Protein AF-A0A789M9K4-F1 (afdb_monomer)

Radius of gyration: 32.92 Å; Cα contacts (8 Å, |Δi|>4): 86; chains: 1; bounding box: 38×66×94 Å

Secondary structure (DSSP, 8-state):
--------PPP---S-----PPPP-PPPPPP---EE-TT-SSEEEETTEEEEEEEETTEEEEPPPBSSHHHHHHHHHHHHHHHHH--

Mean predicted aligned error: 13.45 Å

Structure (mmCIF, N/CA/C/O backbone):
data_AF-A0A789M9K4-F1
#
_entry.id   AF-A0A789M9K4-F1
#
loop_
_atom_site.group_PDB
_atom_site.id
_atom_site.type_symbol
_atom_site.label_atom_id
_atom_site.label_alt_id
_atom_site.label_comp_id
_atom_site.label_asym_id
_atom_site.label_entity_id
_atom_site.label_seq_id
_atom_site.pdbx_PDB_ins_code
_atom_site.Cartn_x
_atom_site.Cartn_y
_atom_site.Cartn_z
_atom_site.occupancy
_atom_site.B_iso_or_equiv
_atom_site.auth_seq_id
_atom_site.auth_comp_id
_atom_site.auth_asym_id
_atom_site.auth_atom_id
_atom_site.pdbx_PDB_model_num
ATOM 1 N N . MET A 1 1 ? -24.912 50.929 -69.859 1.00 48.31 1 MET A N 1
ATOM 2 C CA . MET A 1 1 ? -23.505 50.625 -69.514 1.00 48.31 1 MET A CA 1
ATOM 3 C C . MET A 1 1 ? -23.465 50.135 -68.070 1.00 48.31 1 MET A C 1
ATOM 5 O O . MET A 1 1 ? -23.832 50.898 -67.189 1.00 48.31 1 MET A O 1
ATOM 9 N N . ARG A 1 2 ? -23.158 48.854 -67.813 1.00 59.28 2 ARG A N 1
ATOM 10 C CA . ARG A 1 2 ? -23.095 48.308 -66.441 1.00 59.28 2 ARG A CA 1
ATOM 11 C C . ARG A 1 2 ? -21.651 48.348 -65.950 1.00 59.28 2 ARG A C 1
ATOM 13 O O . ARG A 1 2 ? -20.789 47.705 -66.539 1.00 59.28 2 ARG A O 1
ATOM 20 N N . LEU A 1 3 ? -21.408 49.105 -64.884 1.00 63.84 3 LEU A N 1
ATOM 21 C CA . LEU A 1 3 ? -20.113 49.189 -64.218 1.00 63.84 3 LEU A CA 1
ATOM 22 C C . LEU A 1 3 ? -19.891 47.906 -63.400 1.00 63.84 3 LEU A C 1
ATOM 24 O O . LEU A 1 3 ? -20.476 47.727 -62.332 1.00 63.84 3 LEU A O 1
ATOM 28 N N . VAL A 1 4 ? -19.081 46.990 -63.924 1.00 64.81 4 VAL A N 1
ATOM 29 C CA . VAL A 1 4 ? -18.635 45.794 -63.198 1.00 64.81 4 VAL A CA 1
ATOM 30 C C . VAL A 1 4 ? -17.567 46.222 -62.193 1.00 64.81 4 VAL A C 1
ATOM 32 O O . VAL A 1 4 ? -16.507 46.708 -62.579 1.00 64.81 4 VAL A O 1
ATOM 35 N N . LYS A 1 5 ? -17.849 46.077 -60.894 1.00 67.19 5 LYS A N 1
ATOM 36 C CA . LYS A 1 5 ? -16.855 46.337 -59.843 1.00 67.19 5 LYS A CA 1
ATOM 37 C C . LYS A 1 5 ? -15.713 45.320 -59.981 1.00 67.19 5 LYS A C 1
ATOM 39 O O . LYS A 1 5 ? -16.006 44.124 -60.040 1.00 67.19 5 LYS A O 1
ATOM 44 N N . PRO A 1 6 ? -14.436 45.740 -59.998 1.00 64.81 6 PRO A N 1
ATOM 45 C CA . PRO A 1 6 ? -13.335 44.790 -59.980 1.00 64.81 6 PRO A CA 1
ATOM 46 C C . PRO A 1 6 ? -13.389 43.995 -58.671 1.00 64.81 6 PRO A C 1
ATOM 48 O O . PRO A 1 6 ? -13.513 44.563 -57.584 1.00 64.81 6 PRO A O 1
ATOM 51 N N . VAL A 1 7 ? -13.319 42.667 -58.767 1.00 66.81 7 VAL A N 1
ATOM 52 C CA . VAL A 1 7 ? -13.207 41.794 -57.595 1.00 66.81 7 VAL A CA 1
ATOM 53 C C . VAL A 1 7 ? -11.826 42.026 -56.988 1.00 66.81 7 VAL A C 1
ATOM 55 O O . VAL A 1 7 ? -10.838 41.437 -57.423 1.00 66.81 7 VAL A O 1
ATOM 58 N N . MET A 1 8 ? -11.745 42.902 -55.985 1.00 67.38 8 MET A N 1
ATOM 59 C CA . MET A 1 8 ? -10.564 43.015 -55.133 1.00 67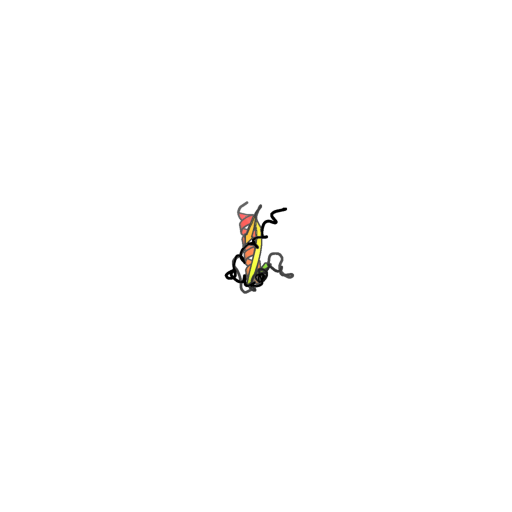.38 8 MET A CA 1
ATOM 60 C C . MET A 1 8 ? -10.375 41.675 -54.423 1.00 67.38 8 MET A C 1
ATOM 62 O O . MET A 1 8 ? -11.066 41.364 -53.448 1.00 67.38 8 MET A O 1
ATOM 66 N N . LYS A 1 9 ? -9.452 40.849 -54.925 1.00 70.81 9 LYS A N 1
ATOM 67 C CA . LYS A 1 9 ? -9.024 39.662 -54.192 1.00 70.81 9 LYS A CA 1
ATOM 68 C C . LYS A 1 9 ? -8.405 40.142 -52.887 1.00 70.81 9 LYS A C 1
ATOM 70 O O . LYS A 1 9 ? -7.514 40.988 -52.891 1.00 70.81 9 LYS A O 1
ATOM 75 N N . LYS A 1 10 ? -8.919 39.627 -51.768 1.00 70.12 10 LYS A N 1
ATOM 76 C CA . LYS A 1 10 ? -8.323 39.851 -50.447 1.00 70.12 10 LYS A CA 1
ATOM 77 C C . LYS A 1 10 ? -6.821 39.560 -50.572 1.00 70.12 10 LYS A C 1
ATOM 79 O O . LYS A 1 10 ? -6.491 38.490 -51.089 1.00 70.12 10 LYS A O 1
ATOM 84 N N . PRO A 1 11 ? -5.927 40.482 -50.167 1.00 66.56 11 PRO A N 1
ATOM 85 C CA . PRO A 1 11 ? -4.495 40.227 -50.242 1.00 66.56 11 PRO A CA 1
ATOM 86 C C . PRO A 1 11 ? -4.189 38.942 -49.474 1.00 66.56 11 PRO A C 1
ATOM 88 O O . PRO A 1 11 ? -4.856 38.659 -48.474 1.00 66.56 11 PRO A O 1
ATOM 91 N N . LEU A 1 12 ? -3.228 38.154 -49.965 1.00 66.94 12 LEU A N 1
ATOM 92 C CA . LEU A 1 12 ? -2.829 36.875 -49.378 1.00 66.94 12 LEU A CA 1
ATOM 93 C C . LEU A 1 12 ? -2.425 37.117 -47.913 1.00 66.94 12 LEU A C 1
ATOM 95 O O . LEU A 1 12 ? -1.327 37.588 -47.622 1.00 66.94 12 LEU A O 1
ATOM 99 N N . ARG A 1 13 ? -3.350 36.906 -46.971 1.00 66.75 13 ARG A N 1
ATOM 100 C CA . ARG A 1 13 ? -3.094 37.225 -45.566 1.00 66.75 13 ARG A CA 1
ATOM 101 C C . ARG A 1 13 ? -2.289 36.098 -44.924 1.00 66.75 13 ARG A C 1
ATOM 103 O O . ARG A 1 13 ? -2.780 34.980 -44.799 1.00 66.75 13 ARG A O 1
ATOM 110 N N . GLN A 1 14 ? -1.106 36.500 -44.450 1.00 66.00 14 GLN A N 1
ATOM 111 C CA . GLN A 1 14 ? -0.081 35.772 -43.693 1.00 66.00 14 GLN A CA 1
ATOM 112 C C . GLN A 1 14 ? 0.648 34.650 -44.440 1.00 66.00 14 GLN A C 1
ATOM 114 O O . GLN A 1 14 ? 0.201 33.509 -44.457 1.00 66.00 14 GLN A O 1
ATOM 119 N N . GLN A 1 15 ? 1.848 34.973 -44.931 1.00 65.62 15 GLN A N 1
ATOM 120 C CA . GLN A 1 15 ? 2.898 33.987 -45.221 1.00 65.62 15 GLN A CA 1
ATOM 121 C C . GLN A 1 15 ? 3.687 33.585 -43.955 1.00 65.62 15 GLN A C 1
ATOM 123 O O . GLN A 1 15 ? 4.222 32.486 -43.898 1.00 65.62 15 GLN A O 1
ATOM 128 N N . ASN A 1 16 ? 3.679 34.414 -42.901 1.00 66.50 16 ASN A N 1
ATOM 129 C CA . ASN A 1 16 ? 4.377 34.152 -41.634 1.00 66.50 16 ASN A CA 1
ATOM 130 C C . ASN A 1 16 ? 3.444 33.547 -40.577 1.00 66.50 16 ASN A C 1
ATOM 132 O O . ASN A 1 16 ? 3.225 34.144 -39.522 1.00 66.50 16 ASN A O 1
ATOM 136 N N . ARG A 1 17 ? 2.836 32.391 -40.860 1.00 71.00 17 ARG A N 1
ATOM 137 C CA . ARG A 1 17 ? 2.173 31.621 -39.798 1.00 71.00 17 ARG A CA 1
ATOM 138 C C . ARG A 1 17 ? 3.203 30.671 -39.188 1.00 71.00 17 ARG A C 1
ATOM 140 O O . ARG A 1 17 ? 3.807 29.917 -39.948 1.00 71.00 17 ARG A O 1
ATOM 147 N N . PRO A 1 18 ? 3.435 30.704 -37.866 1.00 74.62 18 PRO A N 1
ATOM 148 C CA . PRO A 1 18 ? 4.340 29.754 -37.238 1.00 74.62 18 PRO A CA 1
ATOM 149 C C . PRO A 1 18 ? 3.832 28.331 -37.489 1.00 74.62 18 PRO A C 1
ATOM 151 O O . PRO A 1 18 ? 2.647 28.042 -37.314 1.00 74.62 18 PRO A O 1
ATOM 154 N N . ILE A 1 19 ? 4.734 27.458 -37.933 1.00 77.31 19 ILE A N 1
ATOM 155 C CA . ILE A 1 19 ? 4.462 26.030 -38.085 1.00 77.31 19 ILE A CA 1
ATOM 156 C C . ILE A 1 19 ? 4.293 25.471 -36.672 1.00 77.31 19 ILE A C 1
ATOM 158 O O . ILE A 1 19 ? 5.232 25.509 -35.879 1.00 77.31 19 ILE A O 1
ATOM 162 N N . ILE A 1 20 ? 3.095 24.989 -36.340 1.00 80.44 20 ILE A N 1
ATOM 163 C CA . ILE A 1 20 ? 2.850 24.335 -35.052 1.00 80.44 20 ILE A CA 1
ATOM 164 C C . ILE A 1 20 ? 3.480 22.947 -35.141 1.00 80.44 20 ILE A C 1
ATOM 166 O O . ILE A 1 20 ? 2.940 22.051 -35.789 1.00 80.44 20 ILE A O 1
ATOM 170 N N . SER A 1 21 ? 4.650 22.783 -34.530 1.00 81.12 21 SER A N 1
ATOM 171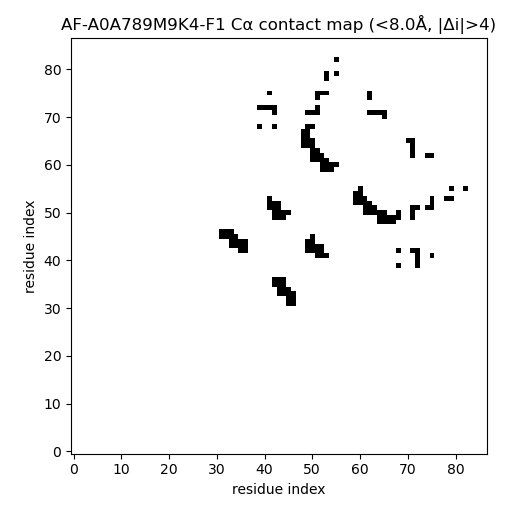 C CA . SER A 1 21 ? 5.271 21.474 -34.378 1.00 81.12 21 SER A CA 1
ATOM 172 C C . SER A 1 21 ? 4.471 20.658 -33.365 1.00 81.12 21 SER A C 1
ATOM 174 O O . SER A 1 21 ? 4.222 21.086 -32.238 1.00 81.12 21 SER A O 1
ATOM 176 N N . TYR A 1 22 ? 4.036 19.470 -33.777 1.00 81.88 22 TYR A N 1
ATOM 177 C CA . TYR A 1 22 ? 3.428 18.513 -32.865 1.00 81.88 22 TYR A CA 1
ATOM 178 C C . TYR A 1 22 ? 4.533 17.746 -32.144 1.00 81.88 22 TYR A C 1
ATOM 180 O O . TYR A 1 22 ? 5.348 17.078 -32.780 1.00 81.88 22 TYR A O 1
ATOM 188 N N . VAL A 1 23 ? 4.538 17.832 -30.817 1.00 82.44 23 VAL A N 1
ATOM 189 C CA . VAL A 1 23 ? 5.289 16.911 -29.966 1.00 82.44 23 VAL A CA 1
ATOM 190 C C . VAL A 1 23 ? 4.277 15.905 -29.416 1.00 82.44 23 VAL A C 1
ATOM 192 O O . VAL A 1 23 ? 3.350 16.323 -28.715 1.00 82.44 23 VAL A O 1
ATOM 195 N N . PRO A 1 24 ? 4.403 14.604 -29.742 1.00 86.50 24 PRO A N 1
ATOM 196 C CA . PRO A 1 24 ? 3.537 13.575 -29.187 1.00 86.50 24 PRO A CA 1
ATOM 197 C C . PRO A 1 24 ? 3.536 13.629 -27.663 1.00 86.50 24 PRO A C 1
ATOM 199 O O . PRO A 1 24 ? 4.591 13.715 -27.034 1.00 86.50 24 PRO A O 1
ATOM 202 N N . ARG A 1 25 ? 2.345 13.585 -27.062 1.00 80.06 25 ARG A N 1
ATOM 203 C CA . ARG A 1 25 ? 2.213 13.530 -25.607 1.00 80.06 25 ARG A CA 1
ATOM 204 C C . ARG A 1 25 ? 2.614 12.130 -25.154 1.00 80.06 25 ARG A C 1
ATOM 206 O O . ARG A 1 25 ? 1.856 11.186 -25.347 1.00 80.06 25 ARG A O 1
ATOM 213 N N . THR A 1 26 ? 3.805 11.994 -24.585 1.00 82.56 26 THR A N 1
ATOM 214 C CA . THR A 1 26 ? 4.235 10.749 -23.949 1.00 82.56 26 THR A CA 1
ATOM 215 C C . THR A 1 26 ? 3.492 10.615 -22.630 1.00 82.56 26 THR A C 1
ATOM 217 O O . THR A 1 26 ? 3.622 11.475 -21.755 1.00 82.56 26 THR A O 1
ATOM 220 N N . GLU A 1 27 ? 2.687 9.568 -22.484 1.00 82.69 27 GLU A N 1
ATOM 221 C CA . GLU A 1 27 ? 2.121 9.261 -21.176 1.00 82.69 27 GLU A CA 1
ATOM 222 C C . GLU A 1 27 ? 3.266 8.865 -20.234 1.00 82.69 27 GLU A C 1
ATOM 224 O O . GLU A 1 27 ? 4.130 8.070 -20.622 1.00 82.69 27 GLU A O 1
ATOM 229 N N . PRO A 1 28 ? 3.344 9.454 -19.026 1.00 81.81 28 PRO A N 1
ATOM 230 C CA . PRO A 1 28 ? 4.327 9.020 -18.049 1.00 81.81 28 PRO A CA 1
ATOM 231 C C . PRO A 1 28 ? 4.081 7.547 -17.721 1.00 81.81 28 PRO A C 1
ATOM 233 O O . PRO A 1 28 ? 2.939 7.083 -17.749 1.00 81.81 28 PRO A O 1
ATOM 236 N N . ALA A 1 29 ? 5.151 6.817 -17.395 1.00 79.06 29 ALA A N 1
ATOM 237 C CA . ALA A 1 29 ? 5.019 5.431 -16.966 1.00 79.06 29 ALA A CA 1
ATOM 238 C C . ALA A 1 29 ? 3.979 5.338 -15.831 1.00 79.06 29 ALA A C 1
ATOM 240 O O . ALA A 1 29 ? 3.987 6.200 -14.940 1.00 79.06 29 ALA A O 1
ATOM 241 N N . PRO A 1 30 ? 3.089 4.328 -15.851 1.00 75.81 30 PRO A N 1
ATOM 242 C CA . PRO A 1 30 ? 2.125 4.138 -14.782 1.00 75.81 30 PRO A CA 1
ATOM 243 C C . PRO A 1 30 ? 2.842 4.101 -13.427 1.00 75.81 30 PRO A C 1
ATOM 245 O O . PRO A 1 30 ? 3.923 3.508 -13.334 1.00 75.81 30 PRO A O 1
ATOM 248 N N . PRO A 1 31 ? 2.282 4.725 -12.376 1.00 75.56 31 PRO A N 1
ATOM 249 C CA . PRO A 1 31 ? 2.868 4.635 -11.049 1.00 75.56 31 PRO A CA 1
ATOM 250 C C . PRO A 1 31 ? 2.987 3.162 -10.645 1.00 75.56 31 PRO A C 1
ATOM 252 O O . PRO A 1 31 ? 2.101 2.355 -10.931 1.00 75.56 31 PRO A O 1
ATOM 255 N N . GLU A 1 32 ? 4.089 2.801 -9.987 1.00 74.75 32 GLU A N 1
ATOM 256 C CA . GLU A 1 32 ? 4.229 1.452 -9.442 1.00 74.75 32 GLU A CA 1
ATOM 257 C C . GLU A 1 32 ? 3.142 1.218 -8.389 1.00 74.75 32 GLU A C 1
ATOM 259 O O . GLU A 1 32 ? 3.116 1.864 -7.338 1.00 74.75 32 GLU A O 1
ATOM 264 N N . HIS A 1 33 ? 2.230 0.298 -8.699 1.00 80.00 33 HIS A N 1
ATOM 265 C CA . HIS A 1 33 ? 1.146 -0.095 -7.812 1.00 80.00 33 HIS A CA 1
ATOM 266 C C . HIS A 1 33 ? 1.664 -1.048 -6.736 1.00 80.00 33 HIS A C 1
ATOM 268 O O . HIS A 1 33 ? 2.615 -1.801 -6.948 1.00 80.00 33 HIS A O 1
ATOM 274 N N . ALA A 1 34 ? 1.014 -1.027 -5.574 1.00 85.75 34 ALA A N 1
ATOM 275 C CA . ALA A 1 34 ? 1.301 -1.992 -4.528 1.00 85.75 34 ALA A CA 1
ATOM 276 C 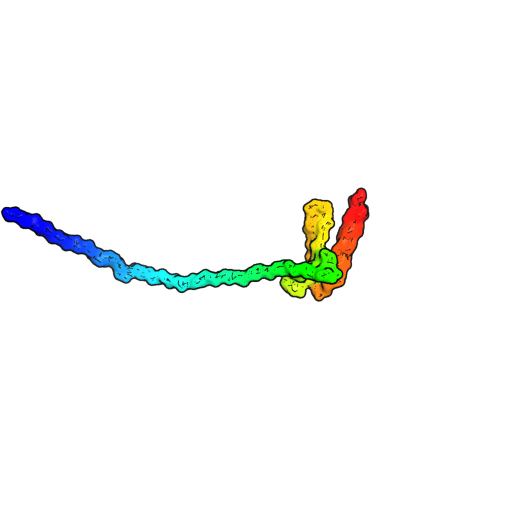C . ALA A 1 34 ? 0.862 -3.395 -4.981 1.00 85.75 34 ALA A C 1
ATOM 278 O O . ALA A 1 34 ? -0.277 -3.580 -5.409 1.00 85.75 34 ALA A O 1
ATOM 279 N N . MET A 1 35 ? 1.740 -4.387 -4.851 1.00 89.62 35 MET A N 1
ATOM 280 C CA . MET A 1 35 ? 1.425 -5.792 -5.126 1.00 89.62 35 MET A CA 1
ATOM 281 C C . MET A 1 35 ? 1.265 -6.551 -3.812 1.00 89.62 35 MET A C 1
ATOM 283 O O . MET A 1 35 ? 2.165 -6.516 -2.977 1.00 89.62 35 MET A O 1
ATOM 287 N N . LYS A 1 36 ? 0.135 -7.231 -3.600 1.00 89.12 36 LYS A N 1
ATOM 288 C CA . LYS A 1 36 ? -0.079 -8.011 -2.374 1.00 89.12 36 LYS A CA 1
ATOM 289 C C . LYS A 1 36 ? 0.850 -9.222 -2.357 1.00 89.12 36 LYS A C 1
ATOM 291 O O . LYS A 1 36 ? 1.004 -9.886 -3.377 1.00 89.12 36 LYS A O 1
ATOM 296 N N . MET A 1 37 ? 1.452 -9.509 -1.207 1.00 89.81 37 MET A N 1
ATOM 297 C CA . MET A 1 37 ? 2.249 -10.717 -1.028 1.00 89.81 37 MET A CA 1
ATOM 298 C C . MET A 1 37 ? 1.343 -11.884 -0.623 1.00 89.81 37 MET A C 1
ATOM 300 O O . MET A 1 37 ? 0.600 -11.774 0.346 1.00 89.81 37 MET A O 1
ATOM 304 N N . ASP A 1 38 ? 1.402 -13.006 -1.340 1.00 87.25 38 ASP A N 1
ATOM 305 C CA . ASP A 1 38 ? 0.480 -14.127 -1.095 1.00 87.25 38 ASP A CA 1
ATOM 306 C C . ASP A 1 38 ? 0.723 -14.828 0.249 1.00 87.25 38 ASP A C 1
ATOM 308 O O . ASP A 1 38 ? -0.211 -15.310 0.888 1.00 87.25 38 ASP A O 1
ATOM 312 N N . THR A 1 39 ? 1.974 -14.867 0.710 1.00 90.81 39 THR A N 1
ATOM 313 C CA . THR A 1 39 ? 2.372 -15.564 1.943 1.00 90.81 39 THR A CA 1
ATOM 314 C C . THR A 1 39 ? 2.079 -14.786 3.222 1.00 90.81 39 THR A C 1
ATOM 316 O O . THR A 1 39 ? 2.062 -15.376 4.301 1.00 90.81 39 THR A O 1
ATOM 319 N N . PHE A 1 40 ? 1.850 -13.477 3.130 1.00 89.00 40 PHE A N 1
ATOM 320 C CA . PHE A 1 40 ? 1.710 -12.599 4.287 1.00 89.00 40 PHE A CA 1
ATOM 321 C C . PHE A 1 40 ? 0.410 -11.803 4.201 1.00 89.00 40 PHE A C 1
ATOM 323 O O . PHE A 1 40 ? 0.103 -11.181 3.189 1.00 89.00 40 PHE A O 1
ATOM 330 N N . ARG A 1 41 ? -0.364 -11.795 5.289 1.00 89.12 41 ARG A N 1
ATOM 331 C CA . ARG A 1 41 ? -1.713 -11.209 5.300 1.00 89.12 41 ARG A CA 1
ATOM 332 C C . ARG A 1 41 ? -1.707 -9.706 5.029 1.00 89.12 41 ARG A C 1
ATOM 334 O O . ARG A 1 41 ? -2.563 -9.215 4.293 1.00 89.12 41 ARG A O 1
ATOM 341 N N . ASP A 1 42 ? -0.754 -9.010 5.643 1.00 92.81 42 ASP A N 1
ATOM 342 C CA . ASP A 1 42 ? -0.747 -7.550 5.748 1.00 92.81 42 ASP A CA 1
ATOM 343 C C . ASP A 1 42 ? 0.352 -6.899 4.892 1.00 92.81 42 ASP A C 1
ATOM 345 O O . ASP A 1 42 ? 0.449 -5.674 4.854 1.00 92.81 42 ASP A O 1
ATOM 349 N N . VAL A 1 43 ? 1.178 -7.696 4.201 1.00 95.25 43 VAL A N 1
ATOM 350 C CA . VAL A 1 43 ? 2.379 -7.225 3.495 1.00 95.25 43 VAL A CA 1
ATOM 351 C C . VAL A 1 43 ? 2.122 -7.042 2.002 1.00 95.25 43 VAL A C 1
ATOM 353 O O . VAL A 1 43 ? 1.524 -7.877 1.323 1.00 95.25 43 VAL A O 1
ATOM 356 N N . TRP A 1 44 ? 2.633 -5.931 1.491 1.00 95.06 44 TRP A N 1
ATOM 357 C CA . TRP A 1 44 ? 2.563 -5.507 0.106 1.00 95.06 44 TRP A CA 1
ATOM 358 C C . TRP A 1 44 ? 3.948 -5.071 -0.378 1.00 95.06 44 TRP A C 1
ATOM 360 O O . TRP A 1 44 ? 4.773 -4.584 0.395 1.00 95.06 44 TRP A O 1
ATOM 370 N N . ILE A 1 45 ? 4.200 -5.220 -1.672 1.00 93.62 45 ILE A N 1
ATOM 371 C CA . ILE A 1 45 ? 5.416 -4.773 -2.342 1.00 93.62 45 ILE A CA 1
ATOM 372 C C . ILE A 1 45 ? 5.131 -3.425 -2.992 1.00 93.62 45 ILE A C 1
ATOM 374 O O . ILE A 1 45 ? 4.239 -3.314 -3.829 1.00 93.62 45 ILE A O 1
ATOM 378 N N . LEU A 1 46 ? 5.898 -2.405 -2.620 1.00 92.19 46 LEU A N 1
ATOM 379 C CA . LEU A 1 46 ? 5.813 -1.056 -3.166 1.00 92.19 46 LEU A CA 1
ATOM 380 C C . LEU A 1 46 ? 7.218 -0.607 -3.569 1.00 92.19 46 LEU A C 1
ATOM 382 O O . LEU A 1 46 ? 8.107 -0.503 -2.724 1.00 92.19 46 LEU A O 1
ATOM 386 N N . ARG A 1 47 ? 7.431 -0.364 -4.868 1.00 88.88 47 ARG A N 1
ATOM 387 C CA . ARG A 1 47 ? 8.736 0.024 -5.440 1.00 88.88 47 ARG A CA 1
ATOM 388 C C . ARG A 1 47 ? 9.881 -0.936 -5.085 1.00 88.88 47 ARG A C 1
ATOM 390 O O . ARG A 1 47 ? 10.969 -0.515 -4.696 1.00 88.88 47 ARG A O 1
ATOM 397 N N . GLY A 1 48 ? 9.600 -2.241 -5.123 1.00 90.50 48 GLY A N 1
ATOM 398 C CA . GLY A 1 48 ? 10.556 -3.300 -4.770 1.00 90.50 48 GLY A CA 1
ATOM 399 C C . GLY A 1 48 ? 10.894 -3.409 -3.275 1.00 90.50 48 GLY A C 1
ATOM 400 O O . GLY A 1 48 ? 11.810 -4.143 -2.910 1.00 90.50 48 GLY A O 1
ATOM 401 N N . LYS A 1 49 ? 10.185 -2.685 -2.401 1.00 94.31 49 LYS A N 1
ATOM 402 C CA . LYS A 1 49 ? 10.310 -2.765 -0.938 1.00 94.31 49 LYS A CA 1
ATOM 403 C C . LYS A 1 49 ? 9.051 -3.370 -0.330 1.00 94.31 49 LYS A C 1
ATOM 405 O O . LYS A 1 49 ? 7.977 -3.274 -0.915 1.00 94.31 49 LYS A O 1
ATOM 410 N N . TYR A 1 50 ? 9.172 -3.920 0.871 1.00 95.25 50 TYR A N 1
ATOM 411 C CA . TYR A 1 50 ? 8.051 -4.505 1.601 1.00 95.25 50 TYR A CA 1
ATOM 412 C C . TYR A 1 50 ? 7.456 -3.492 2.574 1.00 95.25 50 TYR A C 1
ATOM 414 O O . TYR A 1 50 ? 8.173 -2.877 3.362 1.00 95.25 50 TYR A O 1
ATOM 422 N N . VAL A 1 51 ? 6.144 -3.319 2.521 1.00 95.62 51 VAL A N 1
ATOM 423 C CA . VAL A 1 51 ? 5.377 -2.402 3.365 1.00 95.62 51 VAL A CA 1
ATOM 424 C C . VAL A 1 51 ? 4.178 -3.161 3.916 1.00 95.62 51 VAL A C 1
ATOM 426 O O . VAL A 1 51 ? 3.572 -3.946 3.193 1.00 95.62 51 VAL A O 1
ATOM 429 N N . ALA A 1 52 ? 3.818 -2.932 5.173 1.00 95.94 52 ALA A N 1
ATOM 430 C CA . ALA A 1 52 ? 2.602 -3.474 5.756 1.00 95.94 52 ALA A CA 1
ATOM 431 C C . ALA A 1 52 ? 1.504 -2.413 5.877 1.00 95.94 52 ALA A C 1
ATOM 433 O O . ALA A 1 52 ? 1.783 -1.254 6.196 1.00 95.94 52 ALA A O 1
ATOM 434 N N . PHE A 1 53 ? 0.260 -2.834 5.651 1.00 94.25 53 PHE A N 1
ATOM 435 C CA . PHE A 1 53 ? -0.941 -2.038 5.892 1.00 94.25 53 PHE A CA 1
ATOM 436 C C . PHE A 1 53 ? -1.807 -2.740 6.932 1.00 94.25 53 PHE A C 1
ATOM 438 O O . PHE A 1 53 ? -2.237 -3.872 6.722 1.00 94.25 53 PHE A O 1
ATOM 445 N N . VAL A 1 54 ? -2.074 -2.063 8.046 1.00 93.69 54 VAL A N 1
ATOM 446 C CA . VAL A 1 54 ? -2.888 -2.597 9.144 1.00 93.69 54 VAL A CA 1
ATOM 447 C C . VAL A 1 54 ? -4.064 -1.667 9.384 1.00 93.69 54 VAL A C 1
ATOM 449 O O . VAL A 1 54 ? -3.873 -0.465 9.541 1.00 93.69 54 VAL A O 1
ATOM 452 N N . LEU A 1 55 ? -5.276 -2.220 9.399 1.00 90.50 55 LEU A N 1
ATOM 453 C CA . LEU A 1 55 ? -6.476 -1.486 9.790 1.00 90.50 55 LEU A CA 1
ATOM 454 C C . LEU A 1 55 ? -6.511 -1.355 11.316 1.00 90.50 55 LEU A C 1
ATOM 456 O O . LEU A 1 55 ? -6.492 -2.368 12.011 1.00 90.50 55 LEU A O 1
ATOM 460 N N . MET A 1 56 ? -6.566 -0.120 11.803 1.00 88.75 56 MET A N 1
ATOM 461 C CA . MET A 1 56 ? -6.667 0.249 13.212 1.00 88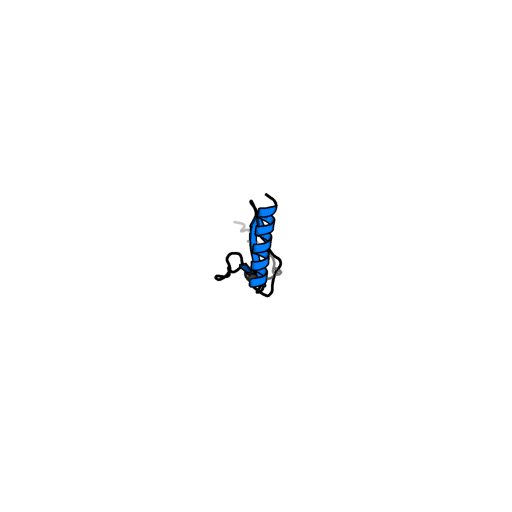.75 56 MET A CA 1
ATOM 462 C C . MET A 1 56 ? -7.883 1.159 13.382 1.00 88.75 56 MET A C 1
ATOM 464 O O . MET A 1 56 ? -7.900 2.282 12.864 1.00 88.75 56 MET A O 1
ATOM 468 N N . GLY A 1 57 ? -8.919 0.657 14.060 1.00 85.31 57 GLY A N 1
ATOM 469 C CA . GLY A 1 57 ? -10.224 1.318 14.122 1.00 85.31 57 GLY A CA 1
ATOM 470 C C . GLY A 1 57 ? -10.785 1.558 12.716 1.00 85.31 57 GLY A C 1
ATOM 471 O O . GLY A 1 57 ? -11.086 0.614 11.989 1.00 85.31 57 GLY A O 1
ATOM 472 N N . GLU A 1 58 ? -10.867 2.827 12.314 1.00 89.06 58 GLU A N 1
ATOM 473 C CA . GLU A 1 58 ? -11.398 3.261 11.011 1.00 89.06 58 GLU A CA 1
ATOM 474 C C . GLU A 1 58 ? -10.312 3.613 9.975 1.00 89.06 58 GLU A C 1
ATOM 476 O O . GLU A 1 58 ? -10.632 4.000 8.851 1.00 89.06 58 GLU A O 1
ATOM 481 N N . SER A 1 59 ? -9.022 3.501 10.318 1.00 89.88 59 SER A N 1
ATOM 482 C CA . SER A 1 59 ? -7.924 3.976 9.461 1.00 89.88 59 SER A CA 1
ATOM 483 C C . SER A 1 59 ? -6.849 2.921 9.204 1.00 89.88 59 SER A C 1
ATOM 485 O O . SER A 1 59 ? -6.559 2.082 10.053 1.00 89.88 59 SER A O 1
ATOM 487 N N . PHE A 1 60 ? -6.227 2.962 8.022 1.00 90.62 60 PHE A N 1
ATOM 488 C CA . PHE A 1 60 ? -5.071 2.119 7.719 1.00 90.62 60 PHE A CA 1
ATOM 489 C C . PHE A 1 60 ? -3.775 2.813 8.127 1.00 90.62 60 PHE A C 1
ATOM 491 O O . PHE A 1 60 ? -3.435 3.876 7.604 1.00 90.62 60 PHE A O 1
ATOM 498 N N . LEU A 1 61 ? -3.005 2.165 8.995 1.00 93.25 61 LEU A N 1
ATOM 499 C CA . LEU A 1 61 ? -1.626 2.538 9.265 1.00 93.25 61 LEU A CA 1
ATOM 500 C C . LEU A 1 61 ? -0.698 1.836 8.278 1.00 93.25 61 LEU A C 1
ATOM 502 O O . LEU A 1 61 ? -0.856 0.651 7.973 1.00 93.25 61 LEU A O 1
ATOM 506 N N . ARG A 1 62 ? 0.289 2.585 7.785 1.00 94.56 62 ARG A N 1
ATOM 507 C CA . ARG A 1 62 ? 1.301 2.101 6.847 1.00 94.56 62 ARG A CA 1
ATOM 508 C C . ARG A 1 62 ? 2.660 2.038 7.526 1.00 94.56 62 ARG A C 1
ATOM 510 O O . ARG A 1 62 ? 3.104 3.028 8.106 1.00 94.56 62 ARG A O 1
ATOM 517 N N . SER A 1 63 ? 3.352 0.918 7.369 1.00 95.25 63 SER A N 1
ATOM 518 C CA . SER A 1 63 ? 4.712 0.761 7.874 1.00 95.25 63 SER A CA 1
ATOM 519 C C . SER A 1 63 ? 5.740 1.590 7.084 1.00 95.25 63 SER A C 1
ATOM 521 O O . SER A 1 63 ? 5.49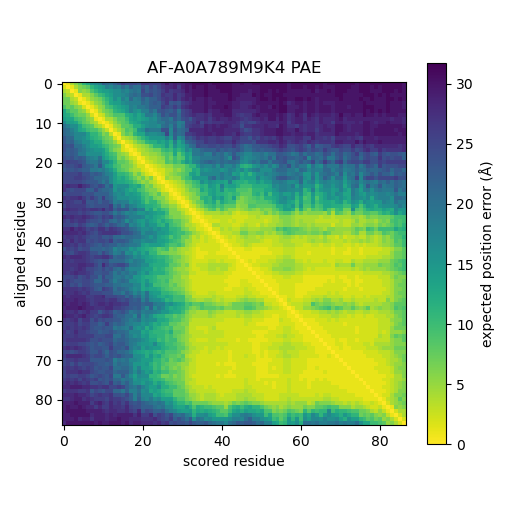2 1.992 5.941 1.00 95.25 63 SER A O 1
ATOM 523 N N . PRO A 1 64 ? 6.953 1.789 7.626 1.00 95.69 64 PRO A N 1
ATOM 524 C CA . PRO A 1 64 ? 8.123 2.126 6.819 1.00 95.69 64 PRO A CA 1
ATOM 525 C C . PRO A 1 64 ? 8.405 1.052 5.753 1.00 95.69 64 PRO A C 1
ATOM 527 O O . PRO A 1 64 ? 7.906 -0.071 5.835 1.00 95.69 64 PRO A O 1
ATOM 530 N N . ALA A 1 65 ? 9.224 1.387 4.755 1.00 95.38 65 ALA A N 1
ATOM 531 C CA . ALA A 1 65 ? 9.645 0.446 3.721 1.00 95.38 65 ALA A CA 1
ATOM 532 C C . ALA A 1 65 ? 10.801 -0.442 4.212 1.00 95.38 65 ALA A C 1
ATOM 534 O O . ALA A 1 65 ? 11.878 0.057 4.542 1.00 95.38 65 ALA A O 1
ATOM 535 N N . PHE A 1 66 ? 10.600 -1.757 4.201 1.00 96.50 66 PHE A N 1
ATOM 536 C CA . PHE A 1 66 ? 11.578 -2.761 4.615 1.00 96.50 66 PHE A CA 1
ATOM 537 C C . PHE A 1 66 ? 12.219 -3.469 3.416 1.00 96.50 66 PHE A C 1
ATOM 539 O O . PHE A 1 66 ? 11.677 -3.501 2.309 1.00 96.50 66 PHE A O 1
ATOM 546 N N . SER A 1 67 ? 13.401 -4.047 3.633 1.00 95.62 67 SER A N 1
ATOM 547 C CA . SER A 1 67 ? 14.087 -4.910 2.659 1.00 95.62 67 SER A CA 1
ATOM 548 C C . SER A 1 67 ? 13.642 -6.370 2.723 1.00 95.62 67 SER A C 1
ATOM 550 O O . SER A 1 67 ? 13.877 -7.107 1.773 1.00 95.62 67 SER A O 1
ATOM 552 N N . VAL A 1 68 ? 13.012 -6.779 3.825 1.00 95.44 68 VAL A N 1
ATOM 553 C CA . VAL A 1 68 ? 12.654 -8.167 4.131 1.00 95.44 68 VAL A CA 1
ATOM 554 C C . VAL A 1 68 ? 11.164 -8.216 4.502 1.00 95.44 68 VAL A C 1
ATOM 556 O O . VAL A 1 68 ? 10.727 -7.388 5.312 1.00 95.44 68 VAL A O 1
ATOM 559 N N . PRO A 1 69 ? 10.365 -9.134 3.926 1.00 95.25 69 PRO A N 1
ATOM 560 C CA . PRO A 1 69 ? 8.919 -9.173 4.148 1.00 95.25 69 PRO A CA 1
ATOM 561 C C . PRO A 1 69 ? 8.548 -9.511 5.597 1.00 95.25 69 PRO A C 1
ATOM 563 O O . PRO A 1 69 ? 7.604 -8.943 6.145 1.00 95.25 69 PRO A O 1
ATOM 566 N N . GLU A 1 70 ? 9.336 -10.353 6.266 1.00 95.69 70 GLU A N 1
ATOM 567 C CA . GLU A 1 70 ? 9.141 -10.726 7.666 1.00 95.69 70 GLU A CA 1
ATOM 568 C C . GLU A 1 70 ? 9.206 -9.509 8.596 1.00 95.69 70 GLU A C 1
ATOM 570 O O . GLU A 1 70 ? 8.474 -9.450 9.583 1.00 95.69 70 GLU A O 1
ATOM 575 N N . SER A 1 71 ? 10.048 -8.516 8.291 1.00 96.50 71 SER A N 1
ATOM 576 C CA . SER A 1 71 ? 10.133 -7.278 9.074 1.00 96.50 71 SER A CA 1
ATOM 577 C C . SER A 1 71 ? 8.840 -6.467 8.986 1.00 96.50 71 SER A C 1
ATOM 579 O O . SER A 1 71 ? 8.358 -5.980 10.008 1.00 96.50 71 SER A O 1
ATOM 581 N N . ALA A 1 72 ? 8.244 -6.380 7.793 1.00 96.19 72 ALA A N 1
ATOM 582 C CA . ALA A 1 72 ? 6.961 -5.713 7.595 1.00 96.19 72 ALA A CA 1
ATOM 583 C C . ALA A 1 72 ? 5.834 -6.443 8.347 1.00 96.19 72 ALA A C 1
ATOM 585 O O . ALA A 1 72 ? 5.041 -5.803 9.038 1.00 96.19 72 ALA A O 1
ATOM 586 N N . GLN A 1 73 ? 5.802 -7.780 8.294 1.00 95.25 73 GLN A N 1
ATOM 587 C CA . GLN A 1 73 ? 4.814 -8.567 9.040 1.00 95.25 73 GLN A CA 1
ATOM 588 C C . GLN A 1 73 ? 4.994 -8.438 10.560 1.00 95.25 73 GLN A C 1
ATOM 590 O O . GLN A 1 73 ? 4.010 -8.332 11.288 1.00 95.25 73 GLN A O 1
ATOM 595 N N . ARG A 1 74 ? 6.235 -8.425 11.065 1.00 96.12 74 ARG A N 1
ATOM 596 C CA . ARG A 1 74 ? 6.507 -8.220 12.498 1.00 96.12 74 ARG A CA 1
ATOM 597 C C . ARG A 1 74 ? 6.014 -6.861 12.976 1.00 96.12 74 ARG A C 1
ATOM 599 O O . ARG A 1 74 ? 5.366 -6.802 14.014 1.00 96.12 74 ARG A O 1
ATOM 606 N N . TRP A 1 75 ? 6.261 -5.807 12.198 1.00 96.19 75 TRP A N 1
ATOM 607 C CA . TRP A 1 75 ? 5.710 -4.484 12.483 1.00 96.19 75 TRP A CA 1
ATOM 608 C C . TRP A 1 75 ? 4.178 -4.519 12.521 1.00 96.19 75 TRP A C 1
ATOM 610 O O . TRP A 1 75 ? 3.580 -4.005 13.458 1.00 96.19 75 TRP A O 1
ATOM 620 N N . ALA A 1 76 ? 3.537 -5.194 11.561 1.00 95.06 76 ALA A N 1
ATOM 621 C CA . ALA A 1 76 ? 2.080 -5.315 11.532 1.00 95.06 76 ALA A CA 1
ATOM 622 C C . ALA A 1 76 ? 1.519 -5.995 12.792 1.00 95.06 76 ALA A C 1
ATOM 624 O O . ALA A 1 76 ? 0.528 -5.541 13.362 1.00 95.06 76 ALA A O 1
ATOM 625 N N . ASN A 1 77 ? 2.177 -7.066 13.241 1.00 94.75 77 ASN A N 1
ATOM 626 C CA . ASN A 1 77 ? 1.799 -7.784 14.455 1.00 94.75 77 ASN A CA 1
ATOM 627 C C . ASN A 1 77 ? 1.977 -6.915 15.707 1.00 94.75 77 ASN A C 1
ATOM 629 O O . ASN A 1 77 ? 1.114 -6.937 16.578 1.00 94.75 77 ASN A O 1
ATOM 633 N N . GLN A 1 78 ? 3.065 -6.142 15.779 1.00 94.00 78 GLN A N 1
ATOM 634 C CA . GLN A 1 78 ? 3.317 -5.221 16.886 1.00 94.00 78 GLN A CA 1
ATOM 635 C C . GLN A 1 78 ? 2.223 -4.150 16.977 1.00 94.00 78 GLN A C 1
ATOM 637 O O . GLN A 1 78 ? 1.646 -3.961 18.040 1.00 94.00 78 GLN A O 1
ATOM 642 N N . ILE A 1 79 ? 1.877 -3.509 15.857 1.00 93.38 79 ILE A N 1
ATOM 643 C CA . ILE A 1 79 ? 0.839 -2.469 15.824 1.00 93.38 79 ILE A CA 1
ATOM 644 C C . ILE A 1 79 ? -0.528 -3.008 16.255 1.00 93.38 79 ILE A C 1
ATOM 646 O O . ILE A 1 79 ? -1.254 -2.321 16.966 1.00 93.38 79 ILE A O 1
ATOM 650 N N . ARG A 1 80 ? -0.879 -4.245 15.878 1.00 89.94 80 ARG A N 1
ATOM 651 C CA . ARG A 1 80 ? -2.121 -4.876 16.354 1.00 89.94 80 ARG A CA 1
ATOM 652 C C . ARG A 1 80 ? -2.126 -5.078 17.865 1.00 89.94 80 ARG A C 1
ATOM 654 O O . ARG A 1 80 ? -3.116 -4.751 18.503 1.00 89.94 80 ARG A O 1
ATOM 661 N N . GLN A 1 81 ? -1.024 -5.581 18.419 1.00 89.38 81 GLN A N 1
ATOM 662 C CA . GLN A 1 81 ? -0.896 -5.786 19.863 1.00 89.38 81 GLN A CA 1
ATOM 663 C C . GLN A 1 81 ? -0.970 -4.460 20.625 1.00 89.38 81 GLN A C 1
ATOM 665 O O . GLN A 1 81 ? -1.652 -4.374 21.637 1.00 89.38 81 GLN A O 1
ATOM 670 N N . GLU A 1 82 ? -0.316 -3.410 20.126 1.00 86.62 82 GLU A N 1
ATOM 671 C CA . GLU A 1 82 ? -0.406 -2.070 20.717 1.00 86.62 82 GLU A CA 1
ATOM 672 C C . GLU A 1 82 ? -1.836 -1.508 20.657 1.00 86.62 82 GLU A C 1
ATOM 674 O O . GLU A 1 82 ? -2.275 -0.860 21.603 1.00 86.62 82 GLU A O 1
ATOM 679 N N . GLY A 1 83 ? -2.576 -1.789 19.581 1.00 79.94 83 GLY A N 1
ATOM 680 C CA . GLY A 1 83 ? -3.989 -1.428 19.449 1.00 79.94 83 GLY A CA 1
ATOM 681 C C . GLY A 1 83 ? -4.905 -2.117 20.450 1.00 79.94 83 GLY A C 1
ATOM 682 O O . GLY A 1 83 ? -5.750 -1.456 21.038 1.00 79.94 83 GLY A O 1
ATOM 683 N N . GLU A 1 84 ? -4.716 -3.421 20.657 1.00 71.62 84 GLU A N 1
ATOM 684 C CA . GLU A 1 84 ? -5.486 -4.209 21.631 1.00 71.62 84 GLU A CA 1
ATOM 685 C C . GLU A 1 84 ? -5.218 -3.782 23.082 1.00 71.62 84 GLU A C 1
ATOM 687 O O . GLU A 1 84 ? -6.082 -3.940 23.933 1.00 71.62 84 GLU A O 1
ATOM 692 N N . VAL A 1 85 ? -4.030 -3.248 23.378 1.00 68.12 85 VAL A N 1
ATOM 693 C CA . VAL A 1 85 ? -3.650 -2.791 24.729 1.00 68.12 85 VAL A CA 1
ATOM 694 C C . VAL A 1 85 ? -4.178 -1.384 25.043 1.00 68.12 85 VAL A C 1
ATOM 696 O O . VAL A 1 85 ? -4.245 -1.000 26.209 1.00 68.12 85 VAL A O 1
ATOM 699 N N . ALA A 1 86 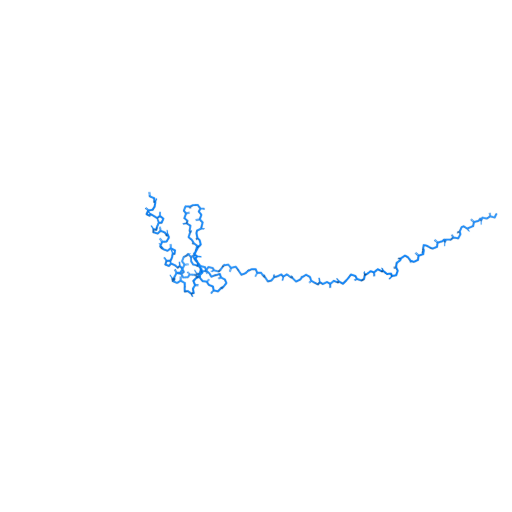? -4.515 -0.598 24.021 1.00 60.78 86 ALA A N 1
ATOM 700 C CA . ALA A 1 86 ? -4.989 0.777 24.173 1.00 60.78 86 ALA A CA 1
ATOM 701 C C . ALA A 1 86 ? -6.519 0.901 24.335 1.00 60.78 86 ALA A C 1
ATOM 7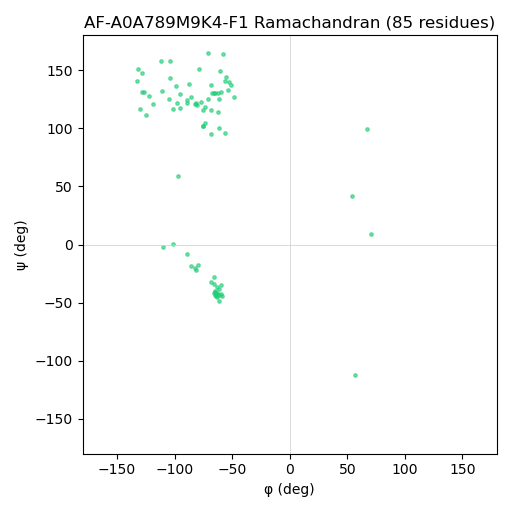03 O O . ALA A 1 86 ? -6.995 2.008 24.599 1.00 60.78 86 ALA A O 1
ATOM 704 N N . GLU A 1 87 ? -7.261 -0.198 24.163 1.00 52.09 87 GLU A N 1
ATOM 705 C CA . GLU A 1 87 ? -8.711 -0.319 24.401 1.00 52.09 87 GLU A CA 1
ATOM 706 C C . GLU A 1 87 ? -9.001 -0.819 25.825 1.00 52.09 87 GLU A C 1
ATOM 708 O O . GLU A 1 87 ? -9.867 -0.205 26.492 1.00 52.09 87 GLU A O 1
#

Foldseek 3Di:
DDDDDPPPDDPPPDPPDDDPDDDDDDDPDPQFDWADDPVADFWTAHPNWIKGWEDQPNDTDIDPTHNDNVVRRVVNVVVVVVSVVVD

Sequence (87 aa):
MRLVKPVMKKPLRQQNRPIISYVPRTEPAPPEHAMKMDTFRDVWILRGKYVAFVLMGESFLRSPAFSVPESAQRWANQIRQEGEVAE

Organism: Escherichia coli (NCBI:txid562)

InterPro domains:
  IPR019666 Cell division activator CedA [MF_01580] (8-87)
  IPR019666 Cell division activator CedA [NF007510] (1-87)
  IPR019666 Cell division activator CedA [PF10729] (10-82)
  IPR038463 CedA-like superfamily [G3DSA:3.30.730.20] (21-87)

Solvent-accessible surface area (backbone atoms only — not comparable to full-atom values): 5754 Å² total; per-residue (Å²): 138,83,87,77,76,79,81,76,71,77,71,86,79,71,88,83,64,83,80,82,79,84,74,83,84,75,78,75,79,77,77,80,64,72,41,78,42,90,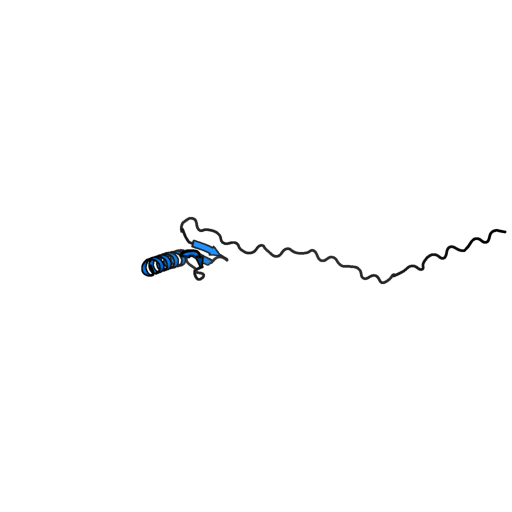93,41,96,46,28,26,36,45,86,91,23,21,27,16,54,40,80,54,94,94,43,74,49,72,55,71,78,27,96,43,60,67,60,18,46,51,50,44,54,4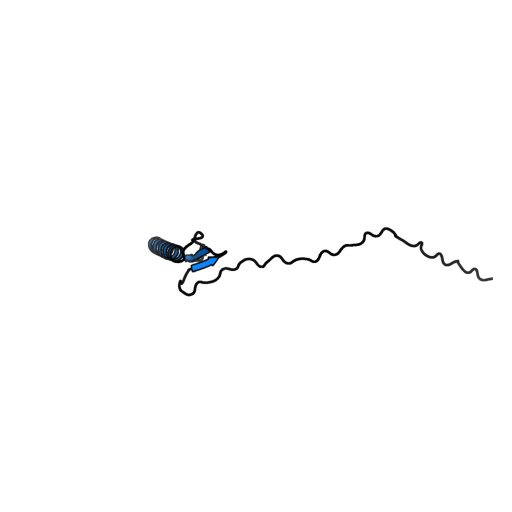9,54,51,53,55,53,67,72,75,110

pLDDT: mean 83.45, std 12.14, range [48.31, 96.5]

Nearest PDB structures (foldseek):
  2bn8-assembly1_A  TM=7.034E-01  e=8.846E-08  Escherichia coli